Protein AF-A0A7I7RFE3-F1 (afdb_monomer)

Secondary structure (DSSP, 8-state):
-EEE--SSSSPEEEEE-TTS-EEEEEEETTEEEEEEE-HHHHHHHHHHHHHHHHTT-

Nearest PDB structures (foldseek):
  2af5-assembly1_A  TM=6.599E-01  e=3.695E+00  Borreliella burgdorferi
  2xko-assembly1_D  TM=5.606E-01  e=4.169E+00  Synechococcus elongatus PCC 7942 = FACHB-805

Foldseek 3Di:
DDWAQDPDDFIWDWDADPVRWIKIWDDDPNDIDIDTGHPVRVVVVVVVVVVVVVVVD

Sequence (57 aa):
MTTIAAAVGEPYTIGLTRTGLIRLSRKVRGTEHFIIFDRTAALTVCDAIVDFVEQQD

Solvent-accessible surface area (backbone atoms only — not comparable to full-atom values): 3398 Å² total; per-residue (Å²): 121,46,78,43,88,45,100,69,77,61,48,34,40,38,38,67,46,98,86,68,33,40,35,44,33,35,55,56,97,86,43,79,47,73,52,76,31,50,74,67,58,45,51,55,52,52,49,55,50,48,57,54,53,65,72,75,111

pLDDT: mean 94.95, std 3.99, range [76.44, 98.0]

Organism: Mycolicibacterium celeriflavum (NCBI:txid1249101)

Structure (mmCIF, N/CA/C/O backbone):
data_AF-A0A7I7RFE3-F1
#
_entry.id   AF-A0A7I7RFE3-F1
#
loop_
_atom_site.group_PDB
_atom_site.id
_atom_site.type_symbol
_atom_site.label_atom_id
_atom_site.label_alt_id
_atom_site.label_comp_id
_atom_site.label_asym_id
_atom_site.label_entity_id
_atom_site.label_seq_id
_atom_site.pdbx_PDB_ins_code
_atom_site.Cartn_x
_atom_site.Cartn_y
_atom_site.Cartn_z
_atom_site.occupancy
_atom_site.B_iso_or_equiv
_atom_site.auth_seq_id
_atom_site.auth_comp_id
_atom_site.auth_asym_id
_atom_site.auth_atom_id
_atom_site.pdbx_PDB_model_num
ATOM 1 N N . MET A 1 1 ? 5.208 11.544 8.357 1.00 82.94 1 MET A N 1
ATOM 2 C CA . MET A 1 1 ? 5.137 10.761 7.104 1.00 82.94 1 MET A CA 1
ATOM 3 C C . MET A 1 1 ? 6.459 10.049 6.939 1.00 82.94 1 MET A C 1
ATOM 5 O O . MET A 1 1 ? 7.471 10.612 7.340 1.00 82.94 1 MET A O 1
ATOM 9 N N . THR A 1 2 ? 6.431 8.846 6.384 1.00 95.25 2 THR A N 1
ATOM 10 C CA . THR A 1 2 ? 7.604 7.994 6.182 1.00 95.25 2 THR A CA 1
ATOM 11 C C . THR A 1 2 ? 7.710 7.655 4.702 1.00 95.25 2 THR A C 1
ATOM 13 O O . THR A 1 2 ? 6.694 7.422 4.049 1.00 95.25 2 THR A O 1
ATOM 16 N N . THR A 1 3 ? 8.928 7.631 4.174 1.00 96.12 3 THR A N 1
ATOM 17 C CA . THR A 1 3 ? 9.196 7.278 2.776 1.00 96.12 3 THR A CA 1
ATOM 18 C C . THR A 1 3 ? 9.663 5.829 2.697 1.00 96.12 3 THR A C 1
ATOM 20 O O . THR A 1 3 ? 10.512 5.418 3.484 1.00 96.12 3 THR A O 1
ATOM 23 N N . ILE A 1 4 ? 9.125 5.064 1.749 1.00 94.94 4 ILE A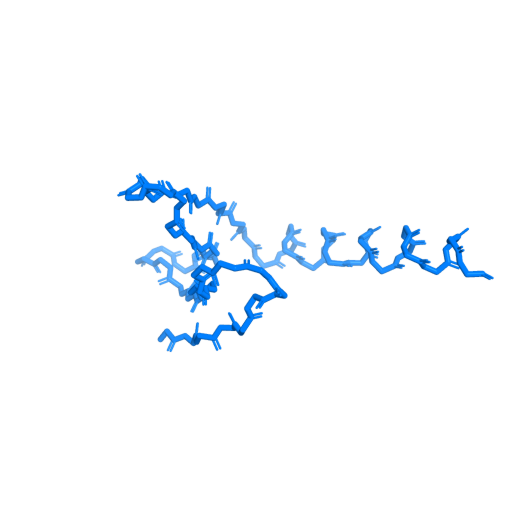 N 1
ATOM 24 C CA . ILE A 1 4 ? 9.503 3.672 1.484 1.00 94.94 4 ILE A CA 1
ATOM 25 C C . ILE A 1 4 ? 10.078 3.607 0.068 1.00 94.94 4 ILE A C 1
ATOM 27 O O . ILE A 1 4 ? 9.444 4.062 -0.888 1.00 94.94 4 ILE A O 1
ATOM 31 N N . ALA A 1 5 ? 11.287 3.063 -0.073 1.00 94.44 5 ALA A N 1
ATOM 32 C CA . ALA A 1 5 ? 11.924 2.907 -1.377 1.00 94.44 5 ALA A CA 1
ATOM 33 C C . ALA A 1 5 ? 11.096 1.978 -2.281 1.00 94.44 5 ALA A C 1
ATOM 35 O O . ALA A 1 5 ? 10.578 0.957 -1.835 1.00 94.44 5 ALA A O 1
ATOM 36 N N . ALA A 1 6 ? 10.974 2.336 -3.558 1.00 90.12 6 ALA A N 1
ATOM 37 C CA . ALA A 1 6 ? 10.364 1.481 -4.569 1.00 90.12 6 ALA A CA 1
ATOM 38 C C . ALA A 1 6 ? 11.455 0.742 -5.355 1.00 90.12 6 ALA A C 1
ATOM 40 O O . ALA A 1 6 ? 12.515 1.310 -5.608 1.00 90.12 6 ALA A O 1
ATOM 41 N N . ALA A 1 7 ? 11.176 -0.489 -5.797 1.00 88.38 7 ALA A N 1
ATOM 42 C CA . ALA A 1 7 ? 12.098 -1.248 -6.649 1.00 88.38 7 ALA A CA 1
ATOM 43 C C . ALA A 1 7 ? 12.319 -0.586 -8.025 1.00 88.38 7 ALA A C 1
ATOM 45 O O . ALA A 1 7 ? 13.391 -0.689 -8.610 1.00 88.38 7 ALA A O 1
ATOM 46 N N . VAL A 1 8 ? 11.307 0.119 -8.540 1.00 87.69 8 VAL A N 1
ATOM 47 C CA . VAL A 1 8 ? 11.357 0.869 -9.803 1.00 87.69 8 VAL A CA 1
ATOM 48 C C . VAL A 1 8 ? 10.577 2.163 -9.622 1.00 87.69 8 VAL A C 1
ATOM 50 O O . VAL A 1 8 ? 9.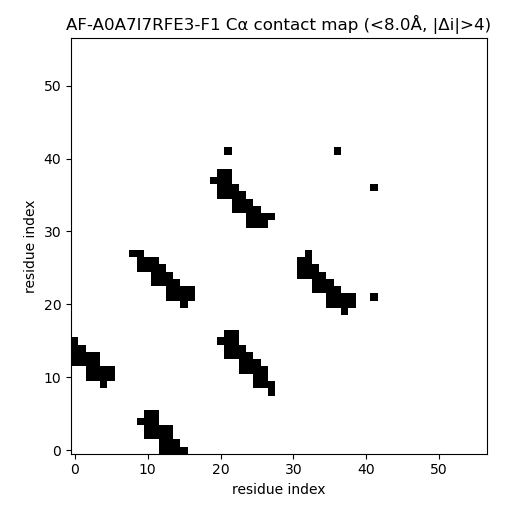461 2.095 -9.116 1.00 87.69 8 VAL A O 1
ATOM 53 N N . GLY A 1 9 ? 11.099 3.301 -10.098 1.00 86.44 9 GLY A N 1
ATOM 54 C CA . GLY A 1 9 ? 10.430 4.616 -10.145 1.00 86.44 9 GLY A CA 1
ATOM 55 C C . GLY A 1 9 ? 10.428 5.396 -8.819 1.00 86.44 9 GLY A C 1
ATOM 56 O O . GLY A 1 9 ? 11.228 5.121 -7.934 1.00 86.44 9 GLY A O 1
ATOM 57 N N . GLU A 1 10 ? 9.533 6.387 -8.683 1.00 92.94 10 GLU A N 1
ATOM 58 C CA . GLU A 1 10 ? 9.460 7.237 -7.474 1.00 92.94 10 GLU A CA 1
ATOM 59 C C . GLU A 1 10 ? 9.113 6.433 -6.205 1.00 92.94 10 GLU A C 1
ATOM 61 O O . GLU A 1 10 ? 8.354 5.463 -6.310 1.00 92.94 10 GLU A O 1
ATOM 66 N N . PRO A 1 11 ? 9.618 6.832 -5.020 1.00 95.50 11 PRO A N 1
ATOM 67 C CA . PRO A 1 11 ? 9.340 6.148 -3.762 1.00 95.50 11 PRO A CA 1
ATOM 68 C C . PRO A 1 11 ? 7.876 6.294 -3.324 1.00 95.50 11 PRO A C 1
ATOM 70 O O . PRO A 1 11 ? 7.150 7.191 -3.762 1.00 95.50 11 PRO A O 1
ATOM 73 N N . TYR A 1 12 ? 7.451 5.422 -2.414 1.00 96.62 12 TYR A N 1
ATOM 74 C CA . TYR A 1 12 ? 6.154 5.525 -1.757 1.00 96.62 12 TYR A CA 1
ATOM 75 C C . TYR A 1 12 ? 6.237 6.456 -0.549 1.00 96.62 12 TYR A C 1
ATOM 77 O O . TYR A 1 12 ? 7.250 6.507 0.149 1.00 96.62 12 TYR A O 1
ATOM 85 N N . THR A 1 13 ? 5.138 7.139 -0.254 1.00 97.50 13 THR A N 1
ATOM 86 C CA . THR A 1 13 ? 4.937 7.862 1.002 1.00 97.50 13 THR A CA 1
ATOM 87 C C . THR A 1 13 ? 3.839 7.171 1.793 1.00 97.50 13 THR A C 1
ATOM 89 O O . THR A 1 13 ? 2.755 6.938 1.266 1.00 97.50 13 THR A O 1
ATOM 92 N N . ILE A 1 14 ? 4.093 6.873 3.064 1.00 97.06 14 ILE A N 1
ATOM 93 C CA . ILE A 1 14 ? 3.084 6.368 3.993 1.00 97.06 14 ILE A CA 1
ATOM 94 C C . ILE A 1 14 ? 2.886 7.342 5.156 1.00 97.06 14 ILE A C 1
ATOM 96 O O . ILE A 1 14 ? 3.826 7.954 5.677 1.00 97.06 14 ILE A O 1
ATOM 100 N N . GLY A 1 15 ? 1.642 7.516 5.578 1.00 96.62 15 GLY A N 1
ATOM 101 C CA . GLY A 1 15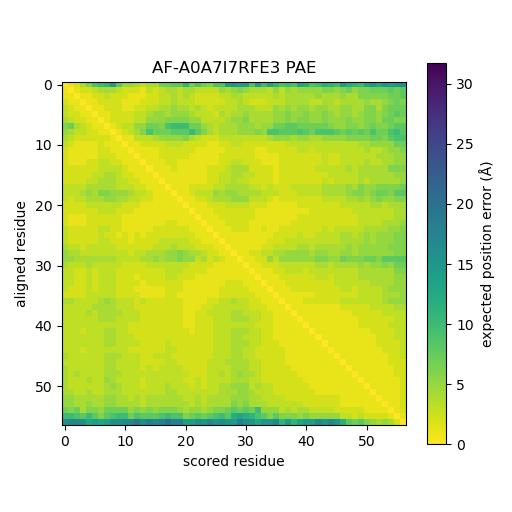 ? 1.317 8.355 6.721 1.00 96.62 15 GLY A CA 1
ATOM 102 C C . GLY A 1 15 ? -0.129 8.222 7.158 1.00 96.62 15 GLY A C 1
ATOM 103 O O . GLY A 1 15 ? -0.888 7.423 6.617 1.00 96.62 15 GLY A O 1
ATOM 104 N N . LEU A 1 16 ? -0.502 9.033 8.143 1.00 97.50 16 LEU A N 1
ATOM 105 C CA . LEU A 1 16 ? -1.878 9.135 8.604 1.00 97.50 16 LEU A CA 1
ATOM 106 C C . LEU A 1 16 ? -2.575 10.313 7.924 1.00 97.50 16 LEU A C 1
ATOM 108 O O . LEU A 1 16 ? -2.003 11.389 7.741 1.00 97.50 16 LEU A O 1
ATOM 112 N N . THR A 1 17 ? 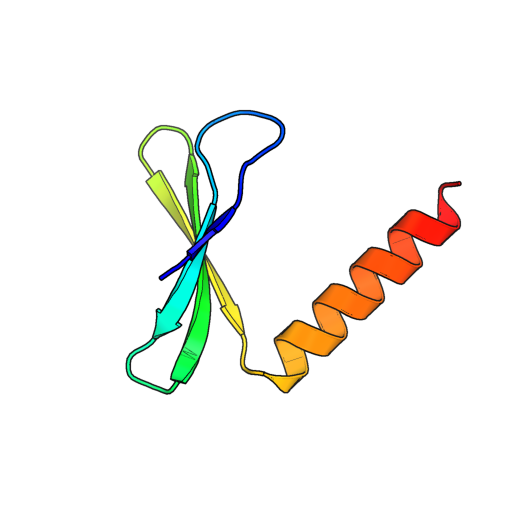-3.830 10.099 7.563 1.00 96.44 17 THR A N 1
ATOM 113 C CA . THR A 1 17 ? -4.772 11.157 7.199 1.00 96.44 17 THR A CA 1
ATOM 114 C C . THR A 1 17 ? -5.210 11.928 8.448 1.00 96.44 17 THR A C 1
ATOM 116 O O . THR A 1 17 ? -4.963 11.510 9.580 1.00 96.44 17 THR A O 1
ATOM 119 N N . ARG A 1 18 ? -5.925 13.046 8.260 1.00 95.69 18 ARG A N 1
ATOM 120 C CA . ARG A 1 18 ? -6.483 13.831 9.377 1.00 95.69 18 ARG A CA 1
ATOM 121 C C . ARG A 1 18 ? -7.462 13.038 10.249 1.00 95.69 18 ARG A C 1
ATOM 123 O O . ARG A 1 18 ? -7.620 13.367 11.415 1.00 95.69 18 ARG A O 1
ATOM 130 N N . THR A 1 19 ? -8.102 12.013 9.693 1.00 95.56 19 THR A N 1
ATOM 131 C CA . THR A 1 19 ? -9.050 11.140 10.398 1.00 95.56 19 THR A CA 1
ATOM 132 C C . THR A 1 19 ? -8.386 9.891 10.984 1.00 95.56 19 THR A C 1
ATOM 134 O O . THR A 1 19 ? -9.079 9.012 11.482 1.00 95.56 19 THR A O 1
ATOM 137 N N . GLY A 1 20 ? -7.053 9.785 10.927 1.00 95.62 20 GLY A N 1
ATOM 138 C CA . GLY A 1 20 ? -6.309 8.653 11.484 1.00 95.62 20 GLY A CA 1
ATOM 139 C C . GLY A 1 20 ? -6.253 7.411 10.589 1.00 95.62 20 GLY A C 1
ATOM 140 O O . GLY A 1 20 ? -5.661 6.413 10.988 1.00 95.62 20 GLY A O 1
ATOM 141 N N . LEU A 1 21 ? -6.813 7.457 9.375 1.00 97.94 21 LEU A N 1
ATOM 142 C CA . LEU A 1 21 ? -6.654 6.381 8.388 1.00 97.94 21 LEU A CA 1
ATOM 143 C C . LEU A 1 21 ? -5.237 6.377 7.812 1.00 97.94 21 LEU A C 1
ATOM 145 O O . LEU A 1 21 ? -4.643 7.442 7.632 1.00 97.94 21 LEU A O 1
ATOM 149 N N . ILE A 1 22 ? -4.720 5.201 7.473 1.00 97.75 22 ILE A N 1
ATOM 150 C CA . ILE A 1 22 ? -3.419 5.020 6.831 1.00 97.75 22 ILE A CA 1
ATOM 151 C C . ILE A 1 22 ? -3.565 5.348 5.346 1.00 97.75 22 ILE A C 1
ATOM 153 O O . ILE A 1 22 ? -4.432 4.804 4.671 1.00 97.75 22 ILE A O 1
ATOM 157 N N . ARG A 1 23 ? -2.703 6.221 4.826 1.00 97.56 23 ARG A N 1
ATOM 158 C CA . ARG A 1 23 ? -2.592 6.534 3.400 1.00 97.56 23 ARG A CA 1
ATOM 159 C C . ARG A 1 23 ? -1.220 6.114 2.897 1.00 97.56 23 ARG A C 1
ATOM 161 O O . ARG A 1 23 ? -0.213 6.623 3.386 1.00 97.56 23 ARG A O 1
ATOM 168 N N . LEU A 1 24 ? -1.208 5.245 1.892 1.00 96.75 24 LEU A N 1
ATOM 169 C CA . LEU A 1 24 ? -0.039 4.916 1.082 1.00 96.75 24 LEU A CA 1
ATOM 170 C C . LEU A 1 24 ? -0.202 5.614 -0.268 1.00 96.75 24 LEU A C 1
ATOM 172 O O . LEU A 1 24 ? -1.188 5.369 -0.958 1.00 96.75 24 LEU A O 1
ATOM 176 N N . SER A 1 25 ? 0.722 6.493 -0.643 1.00 97.12 25 SER A N 1
ATOM 177 C CA . SER A 1 25 ? 0.682 7.195 -1.925 1.00 97.12 25 SER A CA 1
ATOM 178 C C . SER A 1 25 ? 1.992 7.116 -2.688 1.00 97.12 25 SER A C 1
ATOM 180 O O . SER A 1 25 ? 3.059 6.853 -2.132 1.00 97.12 25 SER A O 1
ATOM 182 N N . ARG A 1 26 ? 1.894 7.324 -3.998 1.00 96.12 26 ARG A N 1
ATOM 183 C CA . ARG A 1 26 ? 3.019 7.336 -4.923 1.00 96.12 26 ARG A CA 1
ATOM 184 C C . ARG A 1 26 ? 2.680 8.172 -6.148 1.00 96.12 26 ARG A C 1
ATOM 186 O O . ARG A 1 26 ? 1.549 8.139 -6.626 1.00 96.12 26 ARG A O 1
ATOM 193 N N . LYS A 1 27 ? 3.668 8.875 -6.699 1.00 95.12 27 LYS A N 1
ATOM 194 C CA . LYS A 1 27 ? 3.536 9.515 -8.009 1.00 95.12 27 LYS A CA 1
ATOM 195 C C . LYS A 1 27 ? 3.946 8.559 -9.125 1.00 95.12 27 LYS A C 1
ATOM 197 O O . LYS A 1 27 ? 4.999 7.928 -9.072 1.00 95.12 27 LYS A O 1
ATOM 202 N N . VAL A 1 28 ? 3.107 8.469 -10.149 1.00 93.06 28 VAL A N 1
ATOM 203 C CA . VAL A 1 28 ? 3.342 7.697 -11.368 1.00 93.06 28 VAL A CA 1
ATOM 204 C C . VAL A 1 28 ? 3.125 8.637 -12.543 1.00 93.06 28 VAL A C 1
ATOM 206 O O . VAL A 1 28 ? 2.026 9.145 -12.739 1.00 93.06 28 VAL A O 1
ATOM 209 N N . ARG A 1 29 ? 4.190 8.905 -13.313 1.00 92.25 29 ARG A N 1
ATOM 210 C CA . ARG A 1 29 ? 4.157 9.823 -14.472 1.00 92.25 29 ARG A CA 1
ATOM 211 C C . ARG A 1 29 ? 3.563 11.204 -14.133 1.00 92.25 29 ARG A C 1
ATOM 213 O O . ARG A 1 29 ? 2.816 11.775 -14.916 1.00 92.25 29 ARG A O 1
ATOM 220 N N . GLY A 1 30 ? 3.884 11.725 -12.948 1.00 90.44 30 GLY A N 1
ATOM 221 C CA . GLY A 1 30 ? 3.390 13.018 -12.459 1.00 90.44 30 GLY A CA 1
ATOM 222 C C . GLY A 1 30 ? 2.006 12.987 -11.796 1.00 90.44 30 GLY A C 1
ATOM 223 O O . GLY A 1 30 ? 1.650 13.955 -11.128 1.00 90.44 30 GLY A O 1
ATOM 224 N N . THR A 1 31 ? 1.253 11.888 -11.899 1.00 95.44 31 THR A N 1
ATOM 225 C CA . THR A 1 31 ? -0.053 11.720 -11.242 1.00 95.44 31 THR A CA 1
ATOM 226 C C . THR A 1 31 ? 0.107 11.024 -9.894 1.00 95.44 31 THR A C 1
ATOM 228 O O .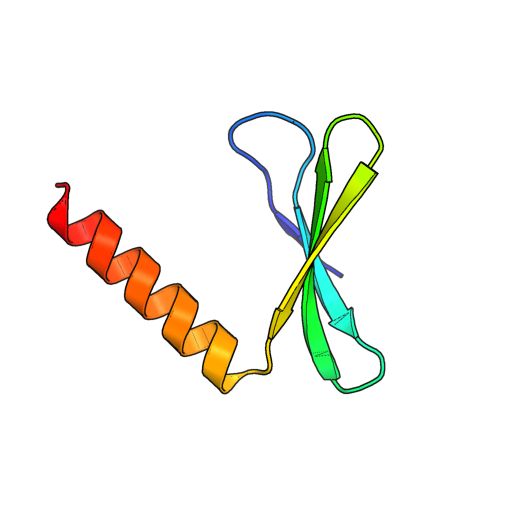 THR A 1 31 ? 0.787 10.005 -9.795 1.00 95.44 31 THR A O 1
ATOM 231 N N . GLU A 1 32 ? -0.513 11.554 -8.836 1.00 95.31 32 GLU A N 1
ATOM 232 C CA . GLU A 1 32 ? -0.527 10.891 -7.529 1.00 95.31 32 GLU A CA 1
ATOM 233 C C . GLU A 1 32 ? -1.608 9.805 -7.486 1.00 95.31 32 GLU A C 1
ATOM 235 O O . GLU A 1 32 ? -2.788 10.071 -7.698 1.00 95.31 32 GLU A O 1
ATOM 240 N N . HIS A 1 33 ? -1.193 8.589 -7.149 1.00 96.00 33 HIS A N 1
ATOM 241 C CA . HIS A 1 33 ? -2.065 7.472 -6.823 1.00 96.00 33 HIS A CA 1
ATOM 242 C C . HIS A 1 33 ? -1.950 7.176 -5.334 1.00 96.00 33 HIS A C 1
ATOM 244 O O . HIS A 1 33 ? -0.865 7.275 -4.755 1.00 96.00 33 HIS A O 1
ATOM 250 N N . PHE A 1 34 ? -3.059 6.811 -4.700 1.00 96.50 34 PHE A N 1
ATOM 251 C CA . PHE A 1 34 ? -3.057 6.475 -3.286 1.00 96.50 34 PHE A CA 1
ATOM 252 C C . PHE A 1 34 ? -4.093 5.412 -2.951 1.00 96.50 34 PHE A C 1
ATOM 254 O O . PHE A 1 34 ? -5.102 5.269 -3.637 1.00 96.50 34 PHE A O 1
ATOM 261 N N . ILE A 1 35 ? -3.840 4.706 -1.854 1.00 96.88 35 ILE A N 1
ATOM 262 C CA . ILE A 1 35 ? -4.781 3.785 -1.226 1.00 96.88 35 ILE A CA 1
ATOM 263 C C . ILE A 1 35 ? -4.930 4.198 0.238 1.00 96.88 35 ILE A C 1
ATOM 265 O O . ILE A 1 35 ? -3.960 4.634 0.869 1.00 96.88 35 ILE A O 1
ATOM 269 N N . ILE A 1 36 ? -6.157 4.119 0.756 1.00 97.44 36 ILE A N 1
ATOM 270 C CA . ILE A 1 36 ? -6.489 4.450 2.142 1.00 97.44 36 ILE A CA 1
ATOM 271 C C . ILE A 1 36 ? -7.052 3.209 2.817 1.00 97.44 36 ILE A C 1
ATOM 273 O O . ILE A 1 36 ? -7.952 2.568 2.281 1.00 97.44 36 ILE A O 1
ATOM 277 N N . PHE A 1 37 ? -6.551 2.923 4.011 1.00 97.12 37 PHE A N 1
ATOM 278 C CA . PHE A 1 37 ? -6.998 1.820 4.846 1.00 97.12 37 PHE A CA 1
ATOM 279 C C . PHE A 1 37 ? -7.237 2.313 6.271 1.00 97.12 37 PHE A C 1
ATOM 281 O O . PHE A 1 37 ? -6.543 3.213 6.754 1.00 97.12 37 PHE A O 1
ATOM 288 N N . ASP A 1 38 ? -8.174 1.695 6.980 1.00 97.94 38 ASP A N 1
ATOM 289 C CA . ASP A 1 38 ? -8.083 1.681 8.437 1.00 97.94 38 ASP A CA 1
ATOM 290 C C . ASP A 1 38 ? -6.981 0.706 8.893 1.00 97.94 38 ASP A C 1
ATOM 292 O O . ASP A 1 38 ? -6.331 0.028 8.089 1.00 97.94 38 ASP A O 1
ATOM 296 N N . ARG A 1 39 ? -6.738 0.654 10.205 1.00 95.44 39 ARG A N 1
ATOM 297 C CA . ARG A 1 39 ? -5.690 -0.198 10.776 1.00 95.44 39 ARG A CA 1
ATOM 298 C C . ARG A 1 39 ? -5.935 -1.687 10.522 1.00 95.44 39 ARG A C 1
ATOM 300 O O . ARG A 1 39 ? -4.977 -2.404 10.249 1.00 95.44 39 ARG A O 1
ATOM 307 N N . THR A 1 40 ? -7.175 -2.150 10.644 1.00 97.50 40 THR A N 1
ATOM 308 C CA . THR A 1 40 ? -7.519 -3.570 10.513 1.00 97.50 40 THR A CA 1
ATOM 309 C C . THR A 1 40 ? -7.365 -4.014 9.064 1.00 97.50 40 THR A C 1
ATOM 311 O O . THR A 1 40 ? -6.664 -4.984 8.798 1.00 97.50 40 THR A O 1
ATOM 314 N N . ALA A 1 41 ? -7.924 -3.251 8.123 1.00 97.25 41 ALA A N 1
ATOM 315 C CA . ALA A 1 41 ? -7.816 -3.522 6.696 1.00 97.25 41 ALA A CA 1
ATOM 316 C C . ALA A 1 41 ? -6.358 -3.516 6.216 1.00 97.25 41 ALA A C 1
ATOM 318 O O . ALA A 1 41 ? -5.972 -4.379 5.433 1.00 97.25 41 ALA A O 1
ATOM 319 N N . ALA A 1 42 ? -5.530 -2.586 6.711 1.00 95.75 42 ALA A N 1
ATOM 320 C CA . ALA A 1 42 ? -4.110 -2.549 6.365 1.00 95.75 42 ALA A CA 1
ATOM 321 C C . ALA A 1 42 ? -3.378 -3.831 6.790 1.00 95.75 42 ALA A C 1
ATOM 323 O O . ALA A 1 42 ? -2.599 -4.369 6.010 1.00 95.75 42 ALA A O 1
ATOM 324 N N . LEU A 1 43 ? -3.644 -4.332 8.002 1.00 96.62 43 LEU A N 1
ATOM 325 C CA . LEU A 1 43 ? -3.036 -5.572 8.490 1.00 96.62 43 LEU A CA 1
ATOM 326 C C . LEU A 1 43 ? -3.481 -6.776 7.657 1.00 96.62 43 LEU A C 1
ATOM 328 O O . LEU A 1 43 ? -2.627 -7.531 7.213 1.00 96.62 43 LEU A O 1
ATOM 332 N N . THR A 1 44 ? -4.780 -6.909 7.381 1.00 98.00 44 THR A N 1
ATOM 333 C CA . THR A 1 44 ? -5.313 -8.009 6.561 1.00 98.00 44 THR A CA 1
ATOM 334 C C . THR A 1 44 ? -4.749 -8.006 5.140 1.00 98.00 44 THR A C 1
ATOM 336 O O . THR A 1 44 ? -4.440 -9.061 4.601 1.00 98.00 44 THR A O 1
ATOM 339 N N . VAL A 1 45 ? -4.590 -6.833 4.520 1.00 96.50 45 VAL A N 1
ATOM 340 C CA . VAL A 1 45 ? -3.994 -6.737 3.178 1.00 96.50 45 VAL A CA 1
ATOM 341 C C . VAL A 1 45 ? -2.511 -7.103 3.204 1.00 96.50 45 VAL A C 1
ATOM 343 O O . VAL A 1 45 ? -2.057 -7.812 2.312 1.00 96.50 45 VAL A O 1
ATOM 346 N N . CYS A 1 46 ? -1.752 -6.646 4.205 1.00 95.31 46 CYS A N 1
ATOM 347 C CA . CYS A 1 46 ? -0.343 -7.021 4.341 1.00 95.31 46 CYS A CA 1
ATOM 348 C C . CYS A 1 46 ? -0.172 -8.532 4.535 1.0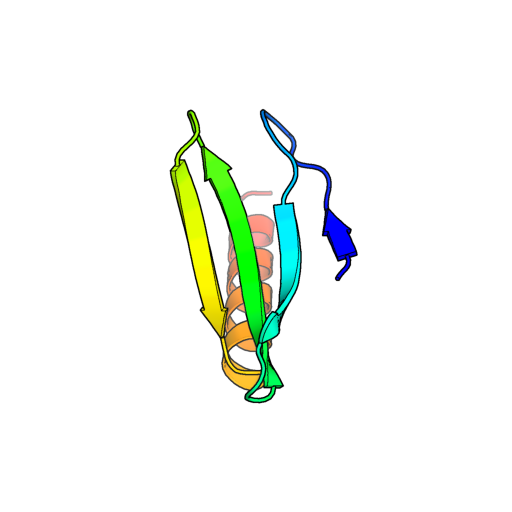0 95.31 46 CYS A C 1
ATOM 350 O O . CYS A 1 46 ? 0.679 -9.116 3.876 1.00 95.31 46 CYS A O 1
ATOM 352 N N . ASP A 1 47 ? -0.995 -9.141 5.389 1.00 97.88 47 ASP A N 1
ATOM 353 C CA . ASP A 1 47 ? -1.024 -10.586 5.644 1.00 97.88 47 ASP A CA 1
ATOM 354 C C . ASP A 1 47 ? -1.287 -11.368 4.348 1.00 97.88 47 ASP A C 1
ATOM 356 O O . ASP A 1 47 ? -0.458 -12.162 3.918 1.00 97.88 47 ASP A O 1
ATOM 360 N N . ALA A 1 48 ? -2.347 -11.008 3.616 1.00 97.88 48 ALA A N 1
ATOM 361 C CA . ALA A 1 48 ? -2.679 -11.642 2.340 1.00 97.88 48 ALA A CA 1
ATOM 362 C C . ALA A 1 48 ? -1.582 -11.489 1.264 1.00 97.88 48 ALA A C 1
ATOM 364 O O . ALA A 1 48 ? -1.424 -12.362 0.412 1.00 97.88 48 ALA A O 1
ATOM 365 N N . ILE A 1 49 ? -0.834 -10.378 1.265 1.00 96.50 49 ILE A N 1
ATOM 366 C CA . ILE A 1 49 ? 0.304 -10.187 0.352 1.00 96.50 49 ILE A CA 1
ATOM 367 C C . ILE A 1 49 ? 1.463 -11.111 0.734 1.00 96.50 49 ILE A C 1
ATOM 369 O O . ILE A 1 49 ? 2.090 -11.670 -0.163 1.00 96.50 49 ILE A O 1
ATOM 373 N N . VAL A 1 50 ? 1.753 -11.263 2.030 1.00 97.19 50 VAL A N 1
ATOM 374 C CA . VAL A 1 50 ? 2.795 -12.180 2.516 1.00 97.19 50 VAL A CA 1
ATOM 375 C C . VAL A 1 50 ? 2.440 -13.614 2.137 1.00 97.19 50 VAL A C 1
ATOM 377 O O . VAL A 1 50 ? 3.230 -14.246 1.441 1.00 97.19 50 VAL A O 1
ATOM 380 N N . ASP A 1 51 ? 1.225 -14.064 2.458 1.00 97.81 51 ASP A N 1
ATOM 381 C CA . ASP A 1 51 ? 0.727 -15.395 2.093 1.00 97.81 51 ASP A CA 1
ATOM 382 C C . ASP A 1 51 ? 0.847 -15.662 0.586 1.00 97.81 51 ASP A C 1
ATOM 384 O O . ASP A 1 51 ? 1.220 -16.753 0.156 1.00 97.81 51 ASP A O 1
ATOM 388 N N . PHE A 1 52 ? 0.523 -14.662 -0.242 1.00 97.81 52 PHE A N 1
ATOM 389 C CA . PHE A 1 52 ? 0.634 -14.785 -1.692 1.00 97.81 52 PHE A CA 1
ATOM 390 C C . PHE A 1 52 ? 2.084 -14.977 -2.147 1.00 97.81 52 PHE A 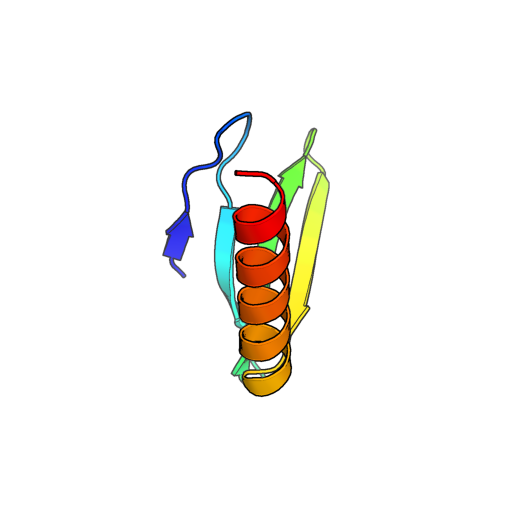C 1
ATOM 392 O O . PHE A 1 52 ? 2.327 -15.806 -3.021 1.00 97.81 52 PHE A O 1
ATOM 399 N N . VAL A 1 53 ? 3.031 -14.222 -1.580 1.00 96.88 53 VAL A N 1
ATOM 400 C CA . VAL A 1 53 ? 4.459 -14.321 -1.920 1.00 96.88 53 VAL A CA 1
ATOM 401 C C . VAL A 1 53 ? 5.033 -15.666 -1.480 1.00 96.88 53 VAL A C 1
ATOM 403 O O . VAL A 1 53 ? 5.697 -16.308 -2.284 1.00 96.88 53 VAL A O 1
ATOM 406 N N . GLU A 1 54 ? 4.717 -16.127 -0.267 1.00 96.94 54 GLU A N 1
ATOM 407 C CA . GLU A 1 54 ? 5.176 -17.426 0.252 1.00 96.94 54 GLU A CA 1
ATOM 408 C C . GLU A 1 54 ? 4.712 -18.612 -0.607 1.00 96.94 54 GLU A C 1
ATOM 410 O O . GLU A 1 54 ? 5.383 -19.635 -0.660 1.00 96.94 54 GLU A O 1
ATOM 415 N N . GLN A 1 55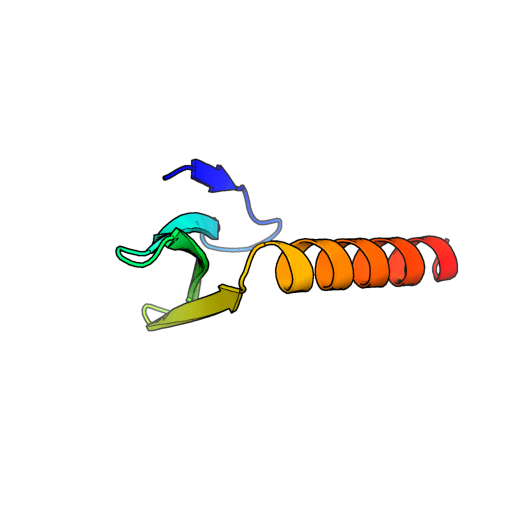 ? 3.586 -18.487 -1.315 1.00 94.88 55 GLN A N 1
ATOM 416 C CA . GLN A 1 55 ? 3.103 -19.513 -2.247 1.00 94.88 55 GLN A CA 1
ATOM 417 C C . GLN A 1 55 ? 3.843 -19.536 -3.594 1.00 94.88 55 GLN A C 1
ATOM 419 O O . GLN A 1 55 ? 3.615 -20.457 -4.380 1.00 94.88 55 GLN A O 1
ATOM 424 N N . GLN A 1 56 ? 4.639 -18.510 -3.915 1.00 89.62 56 GLN A N 1
ATOM 425 C CA . GLN A 1 56 ? 5.398 -18.442 -5.170 1.00 89.62 56 GLN A CA 1
ATOM 426 C C . GLN A 1 56 ? 6.839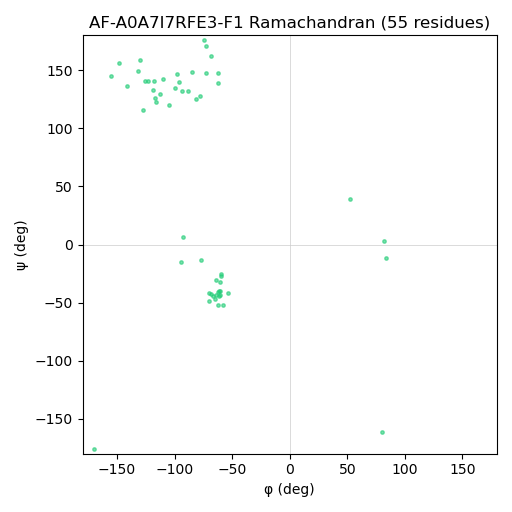 -18.965 -5.044 1.00 89.62 56 GLN A C 1
ATOM 428 O O . GLN A 1 56 ? 7.463 -19.195 -6.084 1.00 89.62 56 GLN A O 1
ATOM 433 N N . ASP A 1 57 ? 7.349 -19.120 -3.818 1.00 76.44 57 ASP A N 1
ATOM 434 C CA . ASP A 1 57 ? 8.679 -19.670 -3.503 1.00 76.44 57 ASP A CA 1
ATOM 435 C C . ASP A 1 57 ? 8.650 -21.208 -3.372 1.00 76.44 57 ASP A C 1
ATOM 437 O O . ASP A 1 57 ? 9.639 -21.853 -3.801 1.00 76.44 57 ASP A O 1
#

Mean predicted aligned error: 3.18 Å

Radius of gyration: 12.9 Å; Cα contacts (8 Å, |Δi|>4): 73; chains: 1; bounding box: 21×34×26 Å